Protein AF-A0A932SPW5-F1 (afdb_monomer_lite)

Foldseek 3Di:
DDQVLVQVLVQVLCVVFQVQKDFPDGWDWQDPVDVQFAAPDPTFIWTWMAGNPPRQIETEGGPDDDDPSYHYYHGHHPVLSVCVVVVNCVSSNVVCVVSVSGDPPPPPPPDD

Secondary structure (DSSP, 8-state):
--HHHHHHHHHHHHHHH-TTEEE-S--EEE-TTSTTB--SSSSEEEEEEEETTT--EEEETBS--S-TTEEEEPPEEHHHHHHHHTT--HHHHHHHHHTT-S----------

Sequence (112 aa):
MKQEKAHRLMWLALKEFAPEWTIAGPCVPVSLADPDHWLSGSETFGFVLRHRLTGATRVLGKRRGGDPAASYHRGVSSLVLEAYEGGSTDPMRRYAGEIGVHTVTCALATAV

pLDDT: mean 89.74, std 13.69, range [41.28, 97.62]

Radius of gyration: 14.43 Å; chains: 1; bounding box: 51×31×28 Å

Structure (mmCIF, N/CA/C/O backbone):
data_AF-A0A932SPW5-F1
#
_entry.id   AF-A0A932SPW5-F1
#
loop_
_atom_site.group_PDB
_atom_site.id
_atom_site.type_symbol
_atom_site.label_atom_id
_atom_site.label_alt_id
_atom_site.label_comp_id
_atom_site.label_asym_id
_atom_site.label_entity_id
_atom_site.label_seq_id
_atom_site.pdbx_PDB_ins_code
_atom_site.Cartn_x
_atom_site.Cartn_y
_atom_site.Cartn_z
_atom_site.occupa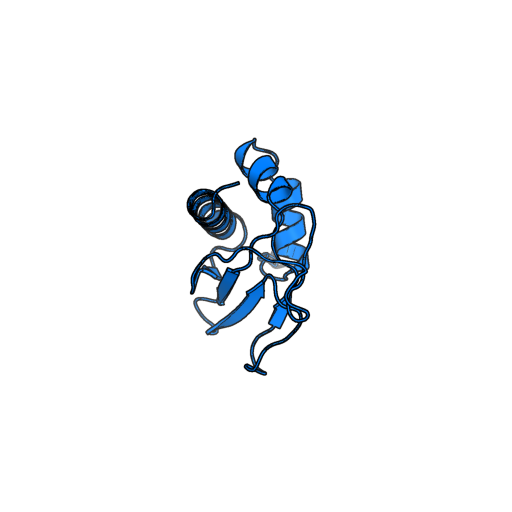ncy
_atom_site.B_iso_or_equiv
_atom_site.auth_seq_id
_atom_site.auth_comp_id
_atom_site.auth_asym_id
_atom_site.auth_atom_id
_atom_site.pdbx_PDB_model_num
ATOM 1 N N . MET A 1 1 ? 12.129 11.483 1.078 1.00 88.81 1 MET A N 1
ATOM 2 C CA . MET A 1 1 ? 11.858 10.794 2.384 1.00 88.81 1 MET A CA 1
ATOM 3 C C . MET A 1 1 ? 12.706 9.515 2.526 1.00 88.81 1 MET A C 1
ATOM 5 O O . MET A 1 1 ? 12.985 8.890 1.516 1.00 88.81 1 MET A O 1
ATOM 9 N N . LYS A 1 2 ? 13.111 9.079 3.739 1.00 93.19 2 LYS A N 1
ATOM 10 C CA . LYS A 1 2 ? 13.814 7.781 3.939 1.00 93.19 2 LYS A CA 1
ATOM 11 C C . LYS A 1 2 ? 12.853 6.579 3.995 1.00 93.19 2 LYS A C 1
ATOM 13 O O . LYS A 1 2 ? 11.750 6.705 4.527 1.00 93.19 2 LYS A O 1
ATOM 18 N N . GLN A 1 3 ? 13.290 5.409 3.519 1.00 94.00 3 GLN A N 1
ATOM 19 C CA . GLN A 1 3 ? 12.473 4.184 3.444 1.00 94.00 3 GLN A CA 1
ATOM 20 C C . GLN A 1 3 ? 11.955 3.715 4.808 1.00 94.00 3 GLN A C 1
ATOM 22 O O . GLN A 1 3 ? 10.807 3.289 4.904 1.00 94.00 3 GLN A O 1
ATOM 27 N N . GLU A 1 4 ? 12.757 3.822 5.869 1.00 95.56 4 GLU A N 1
ATOM 28 C CA . GLU A 1 4 ? 12.371 3.407 7.223 1.00 95.56 4 GLU A CA 1
ATOM 29 C C . GLU A 1 4 ? 11.222 4.266 7.753 1.00 95.56 4 GLU A C 1
ATOM 31 O O . GLU A 1 4 ? 10.280 3.761 8.369 1.00 95.56 4 GLU A O 1
ATOM 36 N N . LYS A 1 5 ? 11.268 5.572 7.460 1.00 96.31 5 LYS A N 1
ATOM 37 C CA . LYS A 1 5 ? 10.196 6.508 7.800 1.00 96.31 5 LYS A CA 1
ATOM 38 C C . LYS A 1 5 ? 8.930 6.187 7.008 1.00 96.31 5 LYS A C 1
ATOM 40 O O . LYS A 1 5 ? 7.868 6.060 7.612 1.00 96.31 5 LYS A O 1
ATOM 45 N N . ALA A 1 6 ? 9.049 5.979 5.695 1.00 96.38 6 ALA A N 1
ATOM 46 C CA . ALA A 1 6 ? 7.923 5.583 4.851 1.00 96.38 6 ALA A CA 1
ATOM 47 C C . ALA A 1 6 ? 7.278 4.274 5.338 1.00 96.38 6 ALA A C 1
ATOM 49 O O . ALA A 1 6 ? 6.057 4.180 5.442 1.00 96.38 6 ALA A O 1
ATOM 50 N N . HIS A 1 7 ? 8.097 3.288 5.713 1.00 97.12 7 HIS A N 1
ATOM 51 C CA . HIS A 1 7 ? 7.635 2.012 6.249 1.00 97.12 7 HIS A CA 1
ATOM 52 C C . HIS A 1 7 ? 6.884 2.177 7.572 1.00 97.12 7 HIS A C 1
ATOM 54 O O . HIS A 1 7 ? 5.794 1.628 7.736 1.00 97.12 7 HIS A O 1
ATOM 60 N N . ARG A 1 8 ? 7.428 2.965 8.508 1.00 97.19 8 ARG A N 1
ATOM 61 C CA . ARG A 1 8 ? 6.763 3.269 9.781 1.00 97.19 8 ARG A CA 1
ATOM 62 C C . ARG A 1 8 ? 5.414 3.958 9.564 1.00 97.19 8 ARG A C 1
ATOM 64 O O . ARG A 1 8 ? 4.436 3.560 10.190 1.00 97.19 8 ARG A O 1
ATOM 71 N N . LEU A 1 9 ? 5.359 4.969 8.698 1.00 97.25 9 LEU A N 1
ATOM 72 C CA . LEU A 1 9 ? 4.134 5.724 8.423 1.00 97.25 9 LEU A CA 1
ATOM 73 C C . LEU A 1 9 ? 3.073 4.857 7.739 1.00 97.25 9 LEU A C 1
ATOM 75 O O . LEU A 1 9 ? 1.921 4.876 8.161 1.00 97.25 9 LEU A O 1
ATOM 79 N N . MET A 1 10 ? 3.462 4.033 6.763 1.00 97.06 10 MET A N 1
ATOM 80 C CA . MET A 1 10 ? 2.556 3.062 6.143 1.00 97.06 10 MET A CA 1
ATOM 81 C C . MET A 1 10 ? 2.013 2.067 7.176 1.00 97.06 10 MET A C 1
ATOM 83 O O . MET A 1 10 ? 0.819 1.797 7.211 1.00 97.06 10 MET A O 1
ATOM 87 N N . TRP A 1 11 ? 2.864 1.546 8.062 1.00 96.88 11 TRP A N 1
ATOM 88 C CA . TRP A 1 11 ? 2.424 0.629 9.113 1.00 96.88 11 TRP A CA 1
ATOM 89 C C . TRP A 1 11 ? 1.418 1.270 10.081 1.00 96.88 11 TRP A C 1
ATOM 91 O O . TRP A 1 11 ? 0.435 0.625 10.446 1.00 96.88 11 TRP A O 1
ATOM 101 N N . LEU A 1 12 ? 1.637 2.530 10.476 1.00 96.94 12 LEU A N 1
ATOM 102 C CA . LEU A 1 12 ? 0.692 3.290 11.303 1.00 96.94 12 LEU A CA 1
ATOM 103 C C . LEU A 1 12 ? -0.639 3.505 10.571 1.00 96.94 12 LEU A C 1
ATOM 105 O O . LEU A 1 12 ? -1.691 3.197 11.125 1.00 96.94 12 LEU A O 1
ATOM 109 N N . ALA A 1 13 ? -0.588 3.927 9.307 1.00 95.75 13 ALA A N 1
ATOM 110 C CA . ALA A 1 13 ? -1.777 4.141 8.491 1.00 95.75 13 ALA A CA 1
ATOM 111 C C . ALA A 1 13 ? -2.597 2.857 8.289 1.00 95.75 13 ALA A C 1
ATOM 113 O O . ALA A 1 13 ? -3.821 2.895 8.383 1.00 95.75 13 ALA A O 1
ATOM 114 N N . LEU A 1 14 ? -1.950 1.706 8.065 1.00 95.94 14 LEU A N 1
ATOM 115 C CA . LEU A 1 14 ? -2.655 0.422 7.973 1.00 95.94 14 LEU A CA 1
ATOM 116 C C . LEU A 1 14 ? -3.347 0.074 9.288 1.00 95.94 14 LEU A C 1
ATOM 118 O O . LEU A 1 14 ? -4.500 -0.334 9.277 1.00 95.94 14 LEU A O 1
ATOM 122 N N . LYS A 1 15 ? -2.688 0.281 10.433 1.00 95.00 15 LYS A N 1
ATOM 123 C CA . LYS A 1 15 ? -3.330 0.061 11.736 1.00 95.00 15 LYS A CA 1
ATOM 124 C C . LYS A 1 15 ? -4.572 0.923 11.941 1.00 95.00 15 LYS A C 1
ATOM 126 O O . LYS A 1 15 ? -5.497 0.474 12.608 1.00 95.00 15 LYS A O 1
ATOM 131 N N . GLU A 1 16 ? -4.572 2.137 11.403 1.00 94.50 16 GLU A N 1
ATOM 132 C CA . GLU A 1 16 ? -5.670 3.086 11.568 1.00 94.50 16 GLU A CA 1
ATOM 133 C C . GLU A 1 16 ? -6.818 2.857 10.573 1.00 94.50 16 GLU A C 1
ATOM 135 O O . GLU A 1 16 ? -7.982 2.923 10.959 1.00 94.50 16 GLU A O 1
ATOM 140 N N . PHE A 1 17 ? -6.514 2.585 9.299 1.00 92.75 17 PHE A N 1
ATOM 141 C CA . PHE A 1 17 ? -7.508 2.604 8.212 1.00 92.75 17 PHE A CA 1
ATOM 142 C C . PHE A 1 17 ? -7.796 1.248 7.562 1.00 92.75 17 PHE A C 1
ATOM 144 O O . PHE A 1 17 ? -8.717 1.169 6.746 1.00 92.75 17 PHE A O 1
ATOM 151 N N . ALA A 1 18 ? -6.977 0.235 7.848 1.00 94.50 18 ALA A N 1
ATOM 152 C CA . ALA A 1 18 ? -6.995 -1.076 7.198 1.00 94.50 18 ALA A CA 1
ATOM 153 C C . ALA A 1 18 ? -6.361 -2.164 8.104 1.00 94.50 18 ALA A C 1
ATOM 155 O O . ALA A 1 18 ? -5.381 -2.809 7.703 1.00 94.50 18 ALA A O 1
ATOM 156 N N . PRO A 1 19 ? -6.821 -2.333 9.363 1.00 95.62 19 PRO A N 1
ATOM 157 C CA . PRO A 1 19 ? -6.148 -3.164 10.371 1.00 95.62 19 PRO A CA 1
ATOM 158 C C . PRO A 1 19 ? -6.028 -4.651 9.986 1.00 95.62 19 PRO A C 1
ATOM 160 O O . PRO A 1 19 ? -5.138 -5.364 10.463 1.00 95.62 19 PRO A O 1
ATOM 163 N N . GLU A 1 20 ? -6.893 -5.124 9.096 1.00 95.38 20 GLU A N 1
ATOM 164 C CA . GLU A 1 20 ? -6.889 -6.451 8.493 1.00 95.38 20 GLU A CA 1
ATOM 165 C C . GLU A 1 20 ? -5.744 -6.667 7.496 1.00 95.38 20 GLU A C 1
ATOM 167 O O . GLU A 1 20 ? -5.474 -7.808 7.126 1.00 95.38 20 GLU A O 1
ATOM 172 N N . TRP A 1 21 ? -5.019 -5.616 7.112 1.00 97.00 21 TRP A N 1
ATOM 173 C CA . TRP A 1 21 ? -3.834 -5.692 6.265 1.00 97.00 21 TRP A CA 1
ATOM 174 C C . TRP A 1 21 ? -2.542 -5.533 7.076 1.00 97.00 21 TRP A C 1
ATOM 176 O O . TRP A 1 21 ? -2.478 -4.923 8.148 1.00 97.00 21 TRP A O 1
ATOM 186 N N . THR A 1 22 ? -1.464 -6.123 6.566 1.00 97.12 22 THR A N 1
ATOM 187 C CA . THR A 1 22 ? -0.113 -5.982 7.115 1.00 97.12 22 THR A CA 1
ATOM 188 C C . THR A 1 22 ? 0.906 -5.825 6.006 1.00 97.12 22 THR A C 1
ATOM 190 O O . THR A 1 22 ? 0.712 -6.338 4.906 1.00 97.12 22 THR A O 1
ATOM 193 N N . ILE A 1 23 ? 2.025 -5.175 6.312 1.00 97.50 23 ILE A N 1
ATOM 194 C CA . ILE A 1 23 ? 3.191 -5.182 5.431 1.00 97.50 23 ILE A CA 1
ATOM 195 C C . ILE A 1 23 ? 3.835 -6.574 5.514 1.00 97.50 23 ILE A C 1
ATOM 197 O O . ILE A 1 23 ? 4.091 -7.071 6.610 1.00 97.50 23 ILE A O 1
ATOM 201 N N . ALA A 1 24 ? 4.054 -7.206 4.363 1.00 95.50 24 ALA A N 1
ATOM 202 C CA . ALA A 1 24 ? 4.578 -8.566 4.217 1.00 95.50 24 ALA A CA 1
ATOM 203 C C . ALA A 1 24 ? 5.940 -8.616 3.498 1.00 95.50 24 ALA A C 1
ATOM 205 O O . ALA A 1 24 ? 6.388 -9.682 3.086 1.00 95.50 24 ALA A O 1
ATOM 206 N N . GLY A 1 25 ? 6.595 -7.469 3.319 1.00 91.25 25 GLY A N 1
ATOM 207 C CA . GLY A 1 25 ? 7.878 -7.361 2.632 1.00 91.25 25 GLY A CA 1
ATOM 208 C C . GLY A 1 25 ? 8.533 -5.993 2.836 1.00 91.25 25 GLY A C 1
ATOM 209 O O . GLY A 1 25 ? 8.000 -5.161 3.570 1.00 91.25 25 GLY A O 1
ATOM 210 N N . PRO A 1 26 ? 9.688 -5.742 2.202 1.00 91.50 26 PRO A N 1
ATOM 211 C CA . PRO A 1 26 ? 10.404 -4.483 2.358 1.00 91.50 26 PRO A CA 1
ATOM 212 C C . PRO A 1 26 ? 9.660 -3.304 1.711 1.00 91.50 26 PRO A C 1
ATOM 214 O O . PRO A 1 26 ? 8.943 -3.459 0.722 1.00 91.50 26 PRO A O 1
ATOM 217 N N . CYS A 1 27 ? 9.893 -2.107 2.252 1.00 94.88 27 CYS A N 1
ATOM 218 C CA . CYS A 1 27 ? 9.589 -0.841 1.585 1.00 94.88 27 CYS A CA 1
ATOM 219 C C . CYS A 1 27 ? 10.648 -0.587 0.507 1.00 94.88 27 CYS A C 1
ATOM 221 O O . CYS A 1 27 ? 11.836 -0.518 0.827 1.00 94.88 27 CYS A O 1
ATOM 223 N N . VAL A 1 28 ? 10.240 -0.435 -0.751 1.00 93.94 28 VAL A N 1
ATOM 224 C CA . VAL A 1 28 ? 11.163 -0.239 -1.884 1.00 93.94 28 VAL A CA 1
ATOM 225 C C . VAL A 1 28 ? 10.919 1.106 -2.567 1.00 93.94 28 VAL A C 1
ATOM 227 O O . VAL A 1 28 ? 9.764 1.488 -2.736 1.00 93.94 28 VAL A O 1
ATOM 230 N N . PRO A 1 29 ? 11.955 1.857 -2.974 1.00 93.50 29 PRO A N 1
ATOM 231 C CA . PRO A 1 29 ? 11.756 3.040 -3.795 1.00 93.50 29 PRO A CA 1
ATOM 232 C C . PRO A 1 29 ? 11.302 2.616 -5.194 1.00 93.50 29 PRO A C 1
ATOM 234 O O . PRO A 1 29 ? 11.829 1.671 -5.781 1.00 93.50 29 PRO A O 1
ATOM 237 N N . VAL A 1 30 ? 10.323 3.331 -5.735 1.00 92.69 30 VAL A N 1
ATOM 238 C CA . VAL A 1 30 ? 9.785 3.094 -7.074 1.00 92.69 30 VAL A CA 1
ATOM 239 C C . VAL A 1 30 ? 10.448 4.082 -8.027 1.00 92.69 30 VAL A C 1
ATOM 241 O O . VAL A 1 30 ? 10.341 5.295 -7.863 1.00 92.69 30 VAL A O 1
ATOM 244 N N . SER A 1 31 ? 11.153 3.549 -9.019 1.00 87.88 31 SER A N 1
ATOM 245 C CA . SER A 1 31 ? 11.930 4.310 -10.003 1.00 87.88 31 SER A CA 1
ATOM 246 C C . SER A 1 31 ? 11.340 4.182 -11.403 1.00 87.88 31 SER A C 1
ATOM 248 O O . SER A 1 31 ? 10.931 3.092 -11.788 1.00 87.88 31 SER A O 1
ATOM 250 N N . LEU A 1 32 ? 11.380 5.268 -12.180 1.00 85.31 32 LEU A N 1
ATOM 251 C CA . LEU A 1 32 ? 11.012 5.281 -13.603 1.00 85.31 32 LEU A CA 1
ATOM 252 C C . LEU A 1 32 ? 11.991 4.510 -14.500 1.00 85.31 32 LEU A C 1
ATOM 254 O O . LEU A 1 32 ? 11.667 4.244 -15.652 1.00 85.31 32 LEU A O 1
ATOM 258 N N . ALA A 1 33 ? 13.181 4.169 -13.996 1.00 89.38 33 ALA A N 1
ATOM 259 C CA . ALA A 1 33 ? 14.155 3.377 -14.745 1.00 89.38 33 ALA A CA 1
ATOM 260 C C . ALA A 1 33 ? 13.703 1.919 -14.949 1.00 89.38 33 ALA A C 1
ATOM 262 O O . ALA A 1 33 ? 14.194 1.250 -15.854 1.00 89.38 33 ALA A O 1
ATOM 263 N N . ASP A 1 34 ? 12.779 1.433 -14.117 1.00 89.31 34 ASP A N 1
ATOM 264 C CA . ASP A 1 34 ? 12.178 0.108 -14.253 1.00 89.31 34 ASP A CA 1
ATOM 265 C C . ASP A 1 34 ? 10.799 0.244 -14.933 1.00 89.31 34 ASP A C 1
ATOM 267 O O . ASP A 1 34 ? 9.922 0.938 -14.408 1.00 89.31 34 ASP A O 1
ATOM 271 N N . PRO A 1 35 ? 10.568 -0.397 -16.092 1.00 88.94 35 PRO A N 1
ATOM 272 C CA . PRO A 1 35 ? 9.296 -0.305 -16.808 1.00 88.94 35 PRO A CA 1
ATOM 273 C C . PRO A 1 35 ? 8.120 -0.962 -16.069 1.00 88.94 35 PRO A C 1
ATOM 275 O O . PRO A 1 35 ? 6.963 -0.612 -16.322 1.00 88.94 35 PRO A O 1
ATOM 278 N N . ASP A 1 36 ? 8.384 -1.897 -15.154 1.00 91.81 36 ASP A N 1
ATOM 279 C CA . ASP A 1 36 ? 7.347 -2.564 -14.369 1.00 91.81 36 ASP A CA 1
ATOM 280 C C . ASP A 1 36 ? 6.956 -1.758 -13.124 1.00 91.81 36 ASP A C 1
ATOM 282 O O . ASP A 1 36 ? 5.950 -2.068 -12.479 1.00 91.81 36 ASP A O 1
ATOM 286 N N . HIS A 1 37 ? 7.692 -0.695 -12.795 1.00 94.00 37 HIS A N 1
ATOM 287 C CA . HIS A 1 37 ? 7.362 0.198 -11.695 1.00 94.00 37 HIS A CA 1
ATOM 288 C C . HIS A 1 37 ? 6.181 1.127 -12.009 1.00 94.00 37 HIS A C 1
ATOM 290 O O . HIS A 1 37 ? 5.986 1.619 -13.125 1.00 94.00 37 HIS A O 1
ATOM 296 N N . TRP A 1 38 ? 5.366 1.386 -10.982 1.00 93.88 38 TRP A N 1
ATOM 297 C CA . TRP A 1 38 ? 4.170 2.218 -11.092 1.00 93.88 38 TRP A CA 1
ATOM 298 C C . TRP A 1 38 ? 4.135 3.324 -10.038 1.00 93.88 38 TRP A C 1
ATOM 300 O O . TRP A 1 38 ? 3.832 3.088 -8.868 1.00 93.88 38 TRP A O 1
ATOM 310 N N . LEU A 1 39 ? 4.434 4.548 -10.469 1.00 91.25 39 LEU A N 1
ATOM 311 C CA . LEU A 1 39 ? 4.493 5.720 -9.602 1.00 91.25 39 LEU A CA 1
ATOM 312 C C . LEU A 1 39 ? 3.106 6.336 -9.369 1.00 91.25 39 LEU A C 1
ATOM 314 O O . LEU A 1 39 ? 2.224 6.242 -10.227 1.00 91.25 39 LEU A O 1
ATOM 318 N N . SER A 1 40 ? 2.944 7.015 -8.232 1.00 86.56 40 SER A N 1
ATOM 319 C CA . SER A 1 40 ? 1.800 7.898 -7.938 1.00 86.56 40 SER A CA 1
ATOM 320 C C . SER A 1 40 ? 2.185 9.376 -7.814 1.00 86.56 40 SER A C 1
ATOM 322 O O . SER A 1 40 ? 1.303 10.227 -7.747 1.00 86.56 40 SER A O 1
ATOM 324 N N . GLY A 1 41 ? 3.482 9.700 -7.816 1.00 82.44 41 GLY A N 1
ATOM 325 C CA . GLY A 1 41 ? 3.996 11.069 -7.764 1.00 82.44 41 GLY A CA 1
ATOM 326 C C . GLY A 1 41 ? 5.516 11.121 -7.586 1.00 82.44 41 GLY A C 1
ATOM 327 O O . GLY A 1 41 ? 6.204 10.104 -7.719 1.00 82.44 41 GLY A O 1
ATOM 328 N N . SER A 1 42 ? 6.035 12.308 -7.266 1.00 79.56 42 SER A N 1
ATOM 329 C CA . SER A 1 42 ? 7.437 12.522 -6.883 1.00 79.56 42 SER A CA 1
ATOM 330 C C . SER A 1 42 ? 7.783 11.690 -5.643 1.00 79.56 42 SER A C 1
ATOM 332 O O . SER A 1 42 ? 7.009 11.689 -4.692 1.00 79.56 42 SER A O 1
ATOM 334 N N . GLU A 1 43 ? 8.917 10.977 -5.662 1.00 90.94 43 GLU A N 1
ATOM 335 C CA . GLU A 1 43 ? 9.339 10.036 -4.604 1.00 90.94 43 GLU A CA 1
ATOM 336 C C . GLU A 1 43 ? 8.233 9.043 -4.185 1.00 90.94 43 GLU A C 1
ATOM 338 O O . GLU A 1 43 ? 7.535 9.221 -3.187 1.00 90.94 43 GLU A O 1
ATOM 343 N N . THR A 1 44 ? 8.076 7.962 -4.951 1.00 95.19 44 THR A N 1
ATOM 344 C CA . THR A 1 44 ? 7.084 6.915 -4.667 1.00 95.19 44 THR A CA 1
ATOM 345 C C . THR A 1 44 ? 7.723 5.708 -3.963 1.00 95.19 44 THR A C 1
ATOM 347 O O . THR A 1 44 ? 8.823 5.286 -4.318 1.00 95.19 44 THR A O 1
ATOM 350 N N . PHE A 1 45 ? 7.005 5.107 -3.011 1.00 96.50 45 PHE A N 1
ATOM 351 C CA . PHE A 1 45 ? 7.386 3.883 -2.303 1.00 96.50 45 PHE A CA 1
ATOM 352 C C . PHE A 1 45 ? 6.441 2.719 -2.626 1.00 96.50 45 PHE A C 1
ATOM 354 O O . PHE A 1 45 ? 5.221 2.876 -2.703 1.00 96.50 45 PHE A O 1
ATOM 36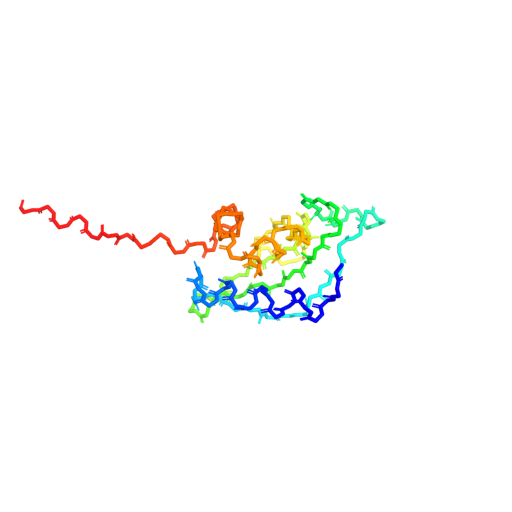1 N N . GLY A 1 46 ? 7.017 1.536 -2.802 1.00 96.88 46 GLY A N 1
ATOM 362 C CA . GLY A 1 46 ? 6.335 0.273 -3.024 1.00 96.88 46 GLY A CA 1
ATOM 363 C C . GLY A 1 46 ? 6.298 -0.572 -1.757 1.00 96.88 46 GLY A C 1
ATOM 364 O O . GLY A 1 46 ? 7.215 -0.533 -0.935 1.00 96.88 46 GLY A O 1
ATOM 365 N N . PHE A 1 47 ? 5.227 -1.346 -1.620 1.00 97.50 47 PHE A N 1
ATOM 366 C CA . PHE A 1 47 ? 4.954 -2.204 -0.472 1.00 97.50 47 PHE A CA 1
ATOM 367 C C . PHE A 1 47 ? 4.284 -3.488 -0.938 1.00 97.50 47 PHE A C 1
ATOM 369 O O . PHE A 1 47 ? 3.498 -3.475 -1.882 1.00 97.50 47 PHE A O 1
ATOM 376 N N . VAL A 1 48 ? 4.529 -4.587 -0.233 1.00 97.06 48 VAL A N 1
ATOM 377 C CA . VAL A 1 48 ? 3.704 -5.791 -0.353 1.00 97.06 48 VAL A CA 1
ATOM 378 C C . VAL A 1 48 ? 2.799 -5.846 0.862 1.00 97.06 48 VAL A C 1
ATOM 380 O O . VAL A 1 48 ? 3.282 -5.920 1.992 1.00 97.06 48 VAL A O 1
ATOM 383 N N . LEU A 1 49 ? 1.494 -5.794 0.631 1.00 97.62 49 LEU A N 1
ATOM 384 C CA . LEU A 1 49 ? 0.473 -5.917 1.656 1.00 97.62 49 LEU A CA 1
ATOM 385 C C . LEU A 1 49 ? -0.140 -7.312 1.609 1.00 97.62 49 LEU A C 1
ATOM 387 O O . LEU A 1 49 ? -0.401 -7.852 0.532 1.00 97.62 49 LEU A O 1
ATOM 391 N N . ARG A 1 50 ? -0.404 -7.877 2.784 1.00 97.50 50 ARG A N 1
ATOM 392 C CA . ARG A 1 50 ? -1.086 -9.159 2.951 1.00 97.50 50 ARG A CA 1
ATOM 393 C C . ARG A 1 50 ? -2.289 -8.975 3.861 1.00 97.50 50 ARG A C 1
ATOM 395 O O . ARG A 1 50 ? -2.150 -8.458 4.970 1.00 97.50 50 ARG A O 1
ATOM 402 N N . HIS A 1 51 ? -3.452 -9.418 3.406 1.00 96.50 51 HIS A N 1
ATOM 403 C CA . HIS A 1 51 ? -4.633 -9.513 4.247 1.00 96.50 51 HIS A CA 1
ATOM 404 C C . HIS A 1 51 ? -4.439 -10.650 5.258 1.00 96.50 51 HIS A C 1
ATOM 406 O O . HIS A 1 51 ? -4.129 -11.780 4.881 1.00 96.50 51 HIS A O 1
ATOM 412 N N . ARG A 1 52 ? -4.635 -10.367 6.546 1.00 94.81 52 ARG A N 1
ATOM 413 C CA . ARG A 1 52 ? -4.332 -11.273 7.665 1.00 94.81 52 ARG A CA 1
ATOM 414 C C . ARG A 1 52 ? -5.172 -12.550 7.656 1.00 94.81 52 ARG A C 1
ATOM 416 O O . ARG A 1 52 ? -4.648 -13.601 7.989 1.00 94.81 52 ARG A O 1
ATOM 423 N N . LEU A 1 53 ? -6.453 -12.457 7.280 1.00 93.25 53 LEU A N 1
ATOM 424 C CA . LEU A 1 53 ? -7.372 -13.609 7.264 1.00 93.25 53 LEU A CA 1
ATOM 425 C C . LEU A 1 53 ? -7.368 -14.378 5.937 1.00 93.25 53 LEU A C 1
ATOM 427 O O . LEU A 1 53 ? -7.160 -15.582 5.922 1.00 93.25 53 LEU A O 1
ATOM 431 N N . THR A 1 54 ? -7.603 -13.690 4.818 1.00 94.25 54 THR A N 1
ATOM 432 C CA . THR A 1 54 ? -7.752 -14.331 3.501 1.00 94.25 54 THR A CA 1
ATOM 433 C C . THR A 1 54 ? -6.425 -14.651 2.824 1.00 94.25 54 THR A C 1
ATOM 435 O O . THR A 1 54 ? -6.399 -15.382 1.840 1.00 94.25 54 THR A O 1
ATOM 438 N N . GLY A 1 55 ? -5.323 -14.059 3.289 1.00 94.31 55 GLY A N 1
ATOM 439 C CA . GLY A 1 55 ? -4.046 -14.145 2.601 1.00 94.31 55 GLY A CA 1
ATOM 440 C C . GLY A 1 55 ? -4.012 -13.390 1.268 1.00 94.31 55 GLY A C 1
ATOM 441 O O . GLY A 1 55 ? -3.049 -13.560 0.529 1.00 94.31 55 GLY A O 1
ATOM 442 N N . ALA A 1 56 ? -5.000 -12.549 0.943 1.00 95.75 56 ALA A N 1
ATOM 443 C CA . ALA A 1 56 ? -4.978 -11.749 -0.282 1.00 95.75 56 ALA A CA 1
ATOM 444 C C . ALA A 1 56 ? -3.746 -10.828 -0.332 1.00 95.75 56 ALA A C 1
ATOM 446 O O . ALA A 1 56 ? -3.376 -10.223 0.679 1.00 95.75 56 ALA A O 1
ATOM 447 N N . THR A 1 57 ? -3.120 -10.708 -1.505 1.00 96.81 57 THR A N 1
ATOM 448 C CA . THR A 1 57 ? -1.894 -9.917 -1.694 1.00 96.81 57 THR A CA 1
ATOM 449 C C . THR A 1 57 ? -2.171 -8.669 -2.511 1.00 96.81 57 THR A C 1
ATOM 451 O O . THR A 1 57 ? -2.766 -8.748 -3.586 1.00 96.81 57 THR A O 1
ATOM 454 N N . ARG A 1 58 ? -1.652 -7.527 -2.057 1.00 96.56 58 ARG A N 1
ATOM 455 C CA . ARG A 1 58 ? -1.572 -6.309 -2.868 1.00 96.56 58 ARG A CA 1
ATOM 456 C C . ARG A 1 58 ? -0.130 -5.853 -2.980 1.00 96.56 58 ARG A C 1
ATOM 458 O O . ARG A 1 58 ? 0.560 -5.717 -1.975 1.00 96.56 58 ARG A O 1
ATOM 465 N N . VAL A 1 59 ? 0.323 -5.609 -4.199 1.00 96.94 59 VAL A N 1
ATOM 466 C CA . VAL A 1 59 ? 1.675 -5.140 -4.492 1.00 96.94 59 VAL A CA 1
ATOM 467 C C . VAL A 1 59 ? 1.584 -3.702 -4.976 1.00 96.94 59 VAL A C 1
ATOM 469 O O . VAL A 1 59 ? 1.062 -3.428 -6.054 1.00 96.94 59 VAL A O 1
ATOM 472 N N . LEU A 1 60 ? 2.085 -2.780 -4.163 1.00 97.00 60 LEU A N 1
ATOM 473 C CA . LEU A 1 60 ? 2.144 -1.355 -4.462 1.00 97.00 60 LEU A CA 1
ATOM 474 C C . LEU A 1 60 ? 3.478 -1.032 -5.133 1.00 97.00 60 LEU A C 1
ATOM 476 O O . LEU A 1 60 ? 4.523 -1.548 -4.733 1.00 97.00 60 LEU A O 1
ATOM 480 N N . GLY A 1 61 ? 3.451 -0.137 -6.113 1.00 96.06 61 GLY A N 1
ATOM 481 C CA . GLY A 1 61 ? 4.642 0.318 -6.828 1.00 96.06 61 GLY A CA 1
ATOM 482 C C . GLY A 1 61 ? 4.982 -0.512 -8.060 1.00 96.06 61 GLY A C 1
ATOM 483 O O . GLY A 1 61 ? 6.016 -0.266 -8.674 1.00 96.06 61 GLY A O 1
ATOM 484 N N . LYS A 1 62 ? 4.123 -1.460 -8.450 1.00 95.69 62 LYS A N 1
ATOM 485 C CA . LYS A 1 62 ? 4.311 -2.304 -9.636 1.00 95.69 62 LYS A CA 1
ATOM 486 C C . LYS A 1 62 ? 3.063 -2.322 -10.505 1.00 95.69 62 LYS A C 1
ATOM 488 O O . LYS A 1 62 ? 1.951 -2.326 -9.994 1.00 95.69 62 LYS A O 1
ATOM 493 N N . ARG A 1 63 ? 3.256 -2.371 -11.823 1.00 93.50 63 ARG A N 1
ATOM 494 C CA . ARG A 1 63 ? 2.186 -2.522 -12.825 1.00 93.50 63 ARG A CA 1
ATOM 495 C C . ARG A 1 63 ? 1.727 -3.966 -12.969 1.00 93.50 63 ARG A C 1
ATOM 497 O O . ARG A 1 63 ? 0.571 -4.213 -13.288 1.00 93.50 63 ARG A O 1
ATOM 504 N N . ARG A 1 64 ? 2.654 -4.901 -12.775 1.00 92.50 64 ARG A N 1
ATOM 505 C CA . ARG A 1 64 ? 2.463 -6.342 -12.942 1.00 92.50 64 ARG A CA 1
ATOM 506 C C . ARG A 1 64 ? 3.519 -7.109 -12.152 1.00 92.50 64 ARG A C 1
ATOM 508 O O . ARG A 1 64 ? 4.487 -6.530 -11.656 1.00 92.50 64 ARG A O 1
ATOM 515 N N . GLY A 1 65 ? 3.348 -8.419 -12.074 1.00 90.06 65 GLY A N 1
ATOM 516 C CA . GLY A 1 65 ? 4.320 -9.345 -11.514 1.00 90.06 65 GLY A CA 1
ATOM 517 C C . GLY A 1 65 ? 3.918 -10.789 -11.796 1.00 90.06 65 GLY A C 1
ATOM 518 O O . GLY A 1 65 ? 2.958 -11.039 -12.520 1.00 90.06 65 GLY A O 1
ATOM 519 N N . GLY A 1 66 ? 4.690 -11.731 -11.257 1.00 87.69 66 GLY A N 1
ATOM 520 C CA . GLY A 1 66 ? 4.523 -13.157 -11.548 1.00 87.69 66 GLY A CA 1
ATOM 521 C C . GLY A 1 66 ? 3.454 -13.879 -10.726 1.00 87.69 66 GLY A C 1
ATOM 522 O O . GLY A 1 66 ? 3.213 -15.050 -10.988 1.00 87.69 66 GLY A O 1
ATOM 523 N N . ASP A 1 67 ? 2.839 -13.225 -9.736 1.00 90.00 67 ASP A N 1
ATOM 524 C CA . ASP A 1 67 ? 1.796 -13.836 -8.908 1.00 90.00 67 ASP A CA 1
ATOM 525 C C . ASP A 1 67 ? 0.412 -13.458 -9.466 1.00 90.00 67 ASP A C 1
ATOM 527 O O . ASP A 1 67 ? -0.012 -12.311 -9.301 1.00 90.00 67 ASP A O 1
ATOM 531 N N . PRO A 1 68 ? -0.312 -14.388 -10.117 1.00 87.75 68 PRO A N 1
ATOM 532 C CA . PRO A 1 68 ? -1.625 -14.100 -10.689 1.00 87.75 68 PRO A CA 1
ATOM 533 C C . PRO A 1 68 ? -2.707 -13.871 -9.624 1.00 87.75 68 PRO A C 1
ATOM 535 O O . PRO A 1 68 ? -3.760 -13.325 -9.944 1.00 87.75 68 PRO A O 1
ATOM 538 N N . ALA A 1 69 ? -2.473 -14.276 -8.371 1.00 90.19 69 ALA A N 1
ATOM 539 C CA . ALA A 1 69 ? -3.398 -14.053 -7.264 1.00 90.19 69 ALA A CA 1
ATOM 540 C C . ALA A 1 69 ? -3.173 -12.698 -6.565 1.00 90.19 69 ALA A C 1
ATOM 542 O O . ALA A 1 69 ? -3.966 -12.309 -5.703 1.00 90.19 69 ALA A O 1
ATOM 543 N N . ALA A 1 70 ? -2.106 -11.971 -6.913 1.00 94.38 70 ALA A N 1
ATOM 544 C CA . ALA A 1 70 ? -1.825 -10.649 -6.373 1.00 94.38 70 ALA A CA 1
ATOM 545 C C . ALA A 1 70 ? -2.480 -9.542 -7.208 1.00 94.38 70 ALA A C 1
ATOM 547 O O . ALA A 1 70 ? -2.484 -9.571 -8.437 1.00 94.38 70 AL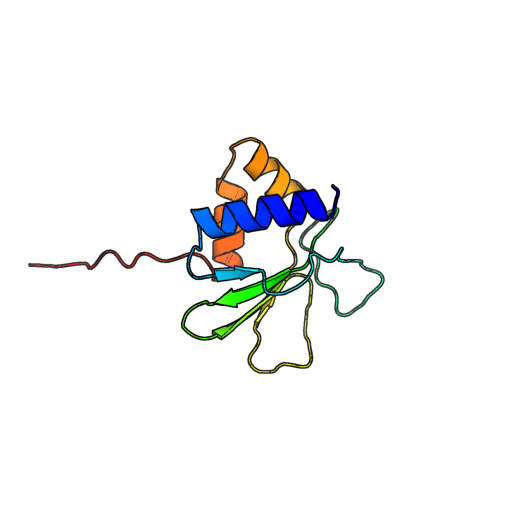A A O 1
ATOM 548 N N . SER A 1 71 ? -2.986 -8.508 -6.536 1.00 95.88 71 SER A N 1
ATOM 549 C CA . SER A 1 71 ? -3.410 -7.271 -7.198 1.00 95.88 71 SER A CA 1
ATOM 550 C C . SER A 1 71 ? -2.276 -6.248 -7.208 1.00 95.88 71 SER A C 1
ATOM 552 O O . SER A 1 71 ? -1.601 -6.043 -6.198 1.00 95.88 71 SER A O 1
ATOM 554 N N . TYR A 1 72 ? -2.072 -5.595 -8.349 1.00 95.69 72 TYR A N 1
ATOM 555 C CA . TYR A 1 72 ? -0.978 -4.654 -8.582 1.00 95.69 72 TYR A CA 1
ATOM 556 C C . TYR A 1 72 ? -1.502 -3.219 -8.623 1.00 95.69 72 TYR A C 1
ATOM 558 O O . TYR A 1 72 ? -2.488 -2.928 -9.300 1.00 95.69 72 TYR A O 1
ATOM 566 N N . HIS A 1 73 ? -0.847 -2.326 -7.889 1.00 96.38 73 HIS A N 1
ATOM 567 C CA . HIS A 1 73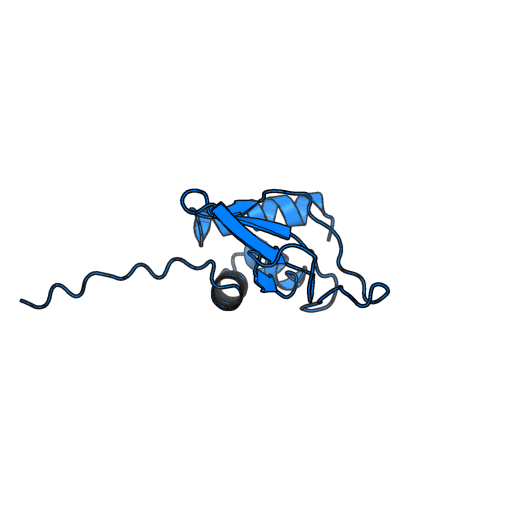 ? -1.280 -0.947 -7.700 1.00 96.38 73 HIS A CA 1
ATOM 568 C C . HIS A 1 73 ? -0.098 0.020 -7.807 1.00 96.38 73 HIS A C 1
ATOM 570 O O . HIS A 1 73 ? 1.073 -0.356 -7.676 1.00 96.38 73 HIS A O 1
ATOM 576 N N . ARG A 1 74 ? -0.413 1.306 -7.987 1.00 95.56 74 ARG A N 1
ATOM 577 C CA . ARG A 1 74 ? 0.564 2.390 -7.834 1.00 95.56 74 ARG A CA 1
ATOM 578 C C . ARG A 1 74 ? 1.186 2.352 -6.444 1.00 95.56 74 ARG A C 1
ATOM 580 O O . ARG A 1 74 ? 0.581 1.855 -5.500 1.00 95.56 74 ARG A O 1
ATOM 587 N N . GLY A 1 75 ? 2.418 2.832 -6.334 1.00 96.00 75 GLY A N 1
ATOM 588 C CA . GLY A 1 75 ? 3.043 3.031 -5.031 1.00 96.00 75 GLY A CA 1
ATOM 589 C C . GLY A 1 75 ? 2.435 4.226 -4.302 1.00 96.00 75 GLY A C 1
ATOM 590 O O . GLY A 1 75 ? 1.655 4.984 -4.876 1.00 96.00 75 GLY A O 1
ATOM 591 N N . VAL A 1 76 ? 2.822 4.432 -3.050 1.00 96.12 76 VAL A N 1
ATOM 592 C CA . VAL A 1 76 ? 2.398 5.594 -2.258 1.00 96.12 76 VAL A CA 1
ATOM 593 C C . VAL A 1 76 ? 3.429 6.712 -2.404 1.00 96.12 76 VAL A C 1
ATOM 595 O O . VAL A 1 76 ? 4.630 6.451 -2.329 1.00 96.12 76 VAL A O 1
ATOM 598 N N . SER A 1 77 ? 2.995 7.951 -2.630 1.00 95.62 77 SER A N 1
ATOM 599 C CA . SER A 1 77 ? 3.923 9.083 -2.712 1.00 95.62 77 SER A CA 1
ATOM 600 C C . SER A 1 77 ? 4.388 9.521 -1.322 1.00 95.62 77 SER A C 1
ATOM 602 O O . SER A 1 77 ? 3.664 9.367 -0.331 1.00 95.62 77 SER A O 1
ATOM 604 N N . SER A 1 78 ? 5.584 10.105 -1.244 1.00 94.94 78 SER A N 1
ATOM 605 C CA . SER A 1 78 ? 6.078 10.740 -0.018 1.00 94.94 78 SER A CA 1
ATOM 606 C C . SER A 1 78 ? 5.097 11.789 0.507 1.00 94.94 78 SER A C 1
ATOM 608 O O . SER A 1 78 ? 4.831 11.809 1.702 1.00 94.94 78 SER A O 1
ATOM 610 N N . LEU A 1 79 ? 4.472 12.572 -0.378 1.00 94.88 79 LEU A N 1
ATOM 611 C CA . LEU A 1 79 ? 3.511 13.619 -0.017 1.00 94.88 79 LEU A CA 1
ATOM 612 C C . LEU A 1 79 ? 2.283 13.079 0.729 1.00 94.88 79 LEU A C 1
ATOM 614 O O . LEU A 1 79 ? 1.816 13.709 1.673 1.00 94.88 79 LEU A O 1
ATOM 618 N N . VAL A 1 80 ? 1.765 11.906 0.344 1.00 95.56 80 VAL A N 1
ATOM 619 C CA . VAL A 1 80 ? 0.638 11.268 1.054 1.00 95.56 80 VAL A CA 1
ATOM 620 C C . VAL A 1 80 ? 1.058 10.841 2.464 1.00 95.56 80 VAL A C 1
ATOM 622 O O . VAL A 1 80 ? 0.300 11.011 3.418 1.00 95.56 80 VAL A O 1
ATOM 625 N N . LEU A 1 81 ? 2.277 10.316 2.608 1.00 95.75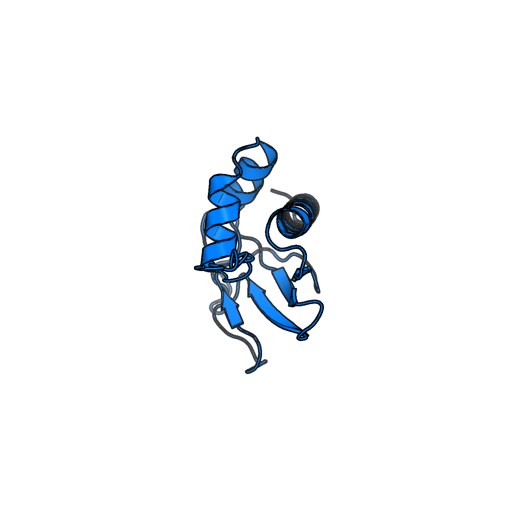 81 LEU A N 1
ATOM 626 C CA . LEU A 1 81 ? 2.831 9.910 3.902 1.00 95.75 81 LEU A CA 1
ATOM 627 C C . LEU A 1 81 ? 3.146 11.120 4.799 1.00 95.75 81 LEU A C 1
ATOM 629 O O . LEU A 1 81 ? 2.888 11.071 5.998 1.00 95.75 81 LEU A O 1
ATOM 633 N N . GLU A 1 82 ? 3.670 12.206 4.232 1.00 95.94 82 GLU A N 1
ATOM 634 C CA . GLU A 1 82 ? 3.966 13.457 4.948 1.00 95.94 82 GLU A CA 1
ATOM 635 C C . GLU A 1 82 ? 2.690 14.164 5.394 1.00 95.94 82 GLU A C 1
ATOM 637 O O . GLU A 1 82 ? 2.616 14.628 6.529 1.00 95.94 82 GLU A O 1
ATOM 642 N N . ALA A 1 83 ? 1.657 14.189 4.548 1.00 95.69 83 ALA A N 1
ATOM 643 C CA . ALA A 1 83 ? 0.351 14.713 4.927 1.00 95.69 83 ALA A CA 1
ATOM 644 C C . ALA A 1 83 ? -0.231 13.947 6.123 1.00 95.69 83 ALA A C 1
ATOM 646 O O . ALA A 1 83 ? -0.715 14.572 7.068 1.00 95.69 83 ALA A O 1
ATOM 647 N N . TYR A 1 84 ? -0.119 12.613 6.114 1.00 96.50 84 TYR A N 1
ATOM 648 C CA . TYR A 1 84 ? -0.555 11.772 7.227 1.00 96.50 84 TYR A CA 1
ATOM 649 C C . TYR A 1 84 ? 0.221 12.070 8.517 1.00 96.50 84 TYR A C 1
ATOM 651 O O . TYR A 1 84 ? -0.387 12.250 9.569 1.00 96.50 84 TYR A O 1
ATOM 659 N N . GLU A 1 85 ? 1.549 12.188 8.441 1.00 96.44 85 GLU A N 1
ATOM 660 C CA . GLU A 1 85 ? 2.377 12.587 9.587 1.00 96.44 85 GLU A CA 1
ATOM 661 C C . GLU A 1 85 ? 2.002 13.981 10.117 1.00 96.44 85 GLU A C 1
ATOM 663 O O . GLU A 1 85 ? 1.980 14.197 11.326 1.00 96.44 85 GLU A O 1
ATOM 668 N N . GLY A 1 86 ? 1.658 14.908 9.219 1.00 95.44 86 GLY A N 1
ATOM 669 C CA . GLY A 1 86 ? 1.177 16.250 9.545 1.00 95.44 86 GLY A CA 1
ATOM 670 C C . GLY A 1 86 ? -0.264 16.310 10.068 1.00 95.44 86 GLY A C 1
ATOM 671 O O . GLY A 1 86 ? -0.776 17.405 10.289 1.00 95.44 86 GLY A O 1
ATOM 672 N N . GLY A 1 87 ? -0.937 15.168 10.250 1.00 94.44 87 GLY A N 1
ATOM 673 C CA . GLY A 1 87 ? -2.305 15.072 10.774 1.00 94.44 87 GLY A CA 1
ATOM 674 C C . GLY A 1 87 ? -3.414 15.179 9.722 1.00 94.44 87 GLY A C 1
ATOM 675 O O . GLY A 1 87 ? -4.591 15.009 10.046 1.00 94.44 87 GLY A O 1
ATOM 676 N N . SER A 1 88 ? -3.074 15.403 8.451 1.00 94.88 88 SER A N 1
ATOM 677 C CA . SER A 1 88 ? -4.038 15.373 7.351 1.00 94.88 88 SER A CA 1
ATOM 678 C C . SER A 1 88 ? -4.243 13.934 6.874 1.00 94.88 88 SER A C 1
ATOM 680 O O . SER A 1 88 ? -3.462 13.389 6.095 1.00 94.88 88 SER A O 1
ATOM 682 N N . THR A 1 89 ? -5.306 13.292 7.369 1.00 94.75 89 THR A N 1
ATOM 683 C CA . THR A 1 89 ? -5.578 11.868 7.090 1.00 94.75 89 THR A CA 1
ATOM 684 C C . THR A 1 89 ? -6.304 11.609 5.768 1.00 94.75 89 THR A C 1
ATOM 686 O O . THR A 1 89 ? -6.275 10.480 5.277 1.00 94.75 89 THR A O 1
ATOM 689 N N . ASP A 1 90 ? -6.935 12.624 5.167 1.00 94.62 90 ASP A N 1
ATOM 690 C CA . ASP A 1 90 ? -7.743 12.469 3.946 1.00 94.62 90 ASP A CA 1
ATOM 691 C C . ASP A 1 90 ? -6.958 11.871 2.759 1.00 94.62 90 ASP A C 1
ATOM 693 O O . ASP A 1 90 ? -7.421 10.873 2.196 1.00 94.62 90 ASP A O 1
ATOM 697 N N . PRO A 1 91 ? -5.733 12.339 2.428 1.00 94.81 91 PRO A N 1
ATOM 698 C CA . PRO A 1 91 ? -4.956 11.758 1.331 1.00 94.81 91 PRO A CA 1
ATOM 699 C C . PRO A 1 91 ? -4.659 10.270 1.537 1.00 94.81 91 PRO A C 1
ATOM 701 O O . PRO A 1 91 ? -4.731 9.482 0.593 1.00 94.81 91 PRO A O 1
ATOM 704 N N . MET A 1 92 ? -4.368 9.871 2.779 1.00 95.12 92 MET A N 1
ATOM 705 C CA . MET A 1 92 ? -4.083 8.479 3.118 1.00 95.12 92 MET A CA 1
ATOM 706 C C . MET A 1 92 ? -5.342 7.607 3.048 1.00 95.12 92 MET A C 1
ATOM 708 O O . MET A 1 92 ? -5.287 6.514 2.487 1.00 95.12 92 MET A O 1
ATOM 712 N N . ARG A 1 93 ? -6.494 8.086 3.542 1.00 94.38 93 ARG A N 1
ATOM 713 C CA . ARG A 1 93 ? -7.776 7.363 3.413 1.00 94.38 93 ARG A CA 1
ATOM 714 C C . ARG A 1 93 ? -8.165 7.172 1.954 1.00 94.38 93 ARG A C 1
ATOM 716 O O . ARG A 1 93 ? -8.554 6.075 1.561 1.00 94.38 93 ARG A O 1
ATOM 723 N N . ARG A 1 94 ? -8.025 8.219 1.139 1.00 93.88 94 ARG A N 1
ATOM 724 C CA . ARG A 1 94 ? -8.331 8.159 -0.293 1.00 93.88 94 ARG A CA 1
ATOM 725 C C . ARG A 1 94 ? -7.433 7.158 -1.011 1.00 93.88 94 ARG A C 1
ATOM 727 O O . ARG A 1 94 ? -7.935 6.347 -1.784 1.00 93.88 94 ARG A O 1
ATOM 734 N N . TYR A 1 95 ? -6.136 7.168 -0.703 1.00 94.75 95 TYR A N 1
ATOM 735 C CA . TYR A 1 95 ? -5.189 6.194 -1.236 1.00 94.75 95 TYR A CA 1
ATOM 736 C C . TYR A 1 95 ? -5.539 4.761 -0.805 1.00 94.75 95 TYR A C 1
ATOM 738 O O . TYR A 1 95 ? -5.587 3.868 -1.646 1.00 94.75 95 TYR A O 1
ATOM 746 N N . ALA A 1 96 ? -5.865 4.537 0.473 1.00 93.81 96 ALA A N 1
ATOM 747 C CA . ALA A 1 96 ? -6.321 3.237 0.974 1.00 93.81 96 ALA A CA 1
ATOM 748 C C . ALA A 1 96 ? -7.596 2.741 0.259 1.00 93.81 96 ALA A C 1
ATOM 750 O O . ALA A 1 96 ? -7.724 1.548 -0.033 1.00 93.81 96 ALA A O 1
ATOM 751 N N . GLY A 1 97 ? -8.518 3.654 -0.062 1.00 93.19 97 GLY A N 1
ATOM 752 C CA . GLY A 1 97 ? -9.697 3.377 -0.882 1.00 93.19 97 GLY A CA 1
ATOM 753 C C . GLY A 1 97 ? -9.348 3.008 -2.327 1.00 93.19 97 GLY A C 1
ATOM 754 O O . GLY A 1 97 ? -9.853 2.010 -2.832 1.00 93.19 97 GLY A O 1
ATOM 755 N N . GLU A 1 98 ? -8.438 3.749 -2.970 1.00 92.88 98 GLU A N 1
ATOM 756 C CA . GLU A 1 98 ? -7.963 3.477 -4.340 1.00 92.88 98 GLU A CA 1
ATOM 757 C C . GLU A 1 98 ? -7.359 2.074 -4.466 1.00 92.88 98 GLU A C 1
ATOM 759 O O . GLU A 1 98 ? -7.635 1.349 -5.423 1.00 92.88 98 GLU A O 1
ATOM 764 N N . ILE A 1 99 ? -6.564 1.659 -3.478 1.00 93.50 99 ILE A N 1
ATOM 765 C CA . ILE A 1 99 ? -5.962 0.324 -3.467 1.00 93.50 99 ILE A CA 1
ATOM 766 C C . ILE A 1 99 ? -6.887 -0.740 -2.867 1.00 93.50 99 ILE A C 1
ATOM 768 O O . ILE A 1 99 ? -6.458 -1.876 -2.714 1.00 93.50 99 ILE A O 1
ATOM 772 N N . GLY A 1 100 ? -8.133 -0.408 -2.515 1.00 91.06 100 GLY A N 1
ATOM 773 C CA . GLY A 1 100 ? -9.133 -1.352 -2.008 1.00 91.06 100 GLY A CA 1
ATOM 774 C C . GLY A 1 100 ? -8.760 -2.039 -0.689 1.00 91.06 100 GLY A C 1
ATOM 775 O O . GLY A 1 100 ? -9.166 -3.181 -0.468 1.00 91.06 100 GLY A O 1
ATOM 776 N N . VAL A 1 101 ? -7.947 -1.398 0.154 1.00 89.25 101 VAL A N 1
ATOM 777 C CA . VAL A 1 101 ? -7.637 -1.895 1.512 1.00 89.25 101 VAL A CA 1
ATOM 778 C C . VAL A 1 101 ? -8.480 -1.225 2.581 1.00 89.25 101 VAL A C 1
ATOM 780 O O . VAL A 1 101 ? -8.399 -1.611 3.736 1.00 89.25 101 VAL A O 1
ATOM 783 N N . HIS A 1 102 ? -9.255 -0.201 2.230 1.00 79.62 102 HIS A N 1
ATOM 784 C CA . HIS A 1 102 ? -10.115 0.441 3.205 1.00 79.62 102 HIS A CA 1
ATOM 785 C C . HIS A 1 102 ? -11.223 -0.520 3.634 1.00 79.62 102 HIS A C 1
ATOM 787 O O . HIS A 1 102 ? -11.976 -1.019 2.791 1.00 79.62 102 HIS A O 1
ATOM 793 N N . THR A 1 103 ? -11.358 -0.739 4.941 1.00 65.12 103 THR A N 1
ATOM 794 C CA . THR A 1 103 ? -12.552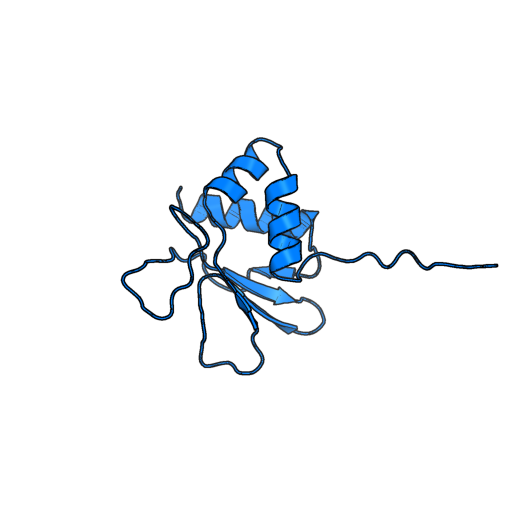 -1.364 5.502 1.00 65.12 103 THR A CA 1
ATOM 795 C C . THR A 1 103 ? -13.749 -0.499 5.166 1.00 65.12 103 THR A C 1
ATOM 797 O O . THR A 1 103 ? -13.973 0.544 5.780 1.00 65.12 103 THR A O 1
ATOM 800 N N . VAL A 1 104 ? -14.566 -0.955 4.221 1.00 56.22 104 VAL A N 1
ATOM 801 C CA . VAL A 1 104 ? -15.970 -0.570 4.229 1.00 56.22 104 VAL A CA 1
ATOM 802 C C . VAL A 1 104 ? -16.553 -1.300 5.424 1.00 56.22 104 VAL A C 1
ATOM 804 O O . VAL A 1 104 ? -16.897 -2.478 5.336 1.00 56.22 104 VAL A O 1
ATOM 807 N N . THR A 1 105 ? -16.617 -0.627 6.571 1.00 47.31 105 THR A N 1
ATOM 808 C CA . THR A 1 105 ? -17.513 -1.067 7.631 1.00 47.31 105 THR A CA 1
ATOM 809 C C . THR A 1 105 ? -18.900 -0.982 7.018 1.00 47.31 105 THR A C 1
ATOM 811 O O . THR A 1 105 ? -19.484 0.095 6.917 1.00 47.31 105 THR A O 1
ATOM 814 N N . CYS A 1 106 ? -19.391 -2.107 6.504 1.00 41.28 106 CYS A N 1
ATOM 815 C CA . CYS A 1 106 ? -20.780 -2.254 6.135 1.00 41.28 106 CYS A CA 1
ATOM 816 C C . CYS A 1 106 ? -21.534 -2.132 7.458 1.00 41.28 106 CYS A C 1
ATOM 818 O O . CYS A 1 106 ? -21.660 -3.099 8.207 1.00 41.28 106 CYS A O 1
ATOM 820 N N . ALA A 1 107 ? -21.906 -0.902 7.819 1.00 44.75 107 ALA A N 1
ATOM 821 C CA . ALA A 1 107 ? -22.875 -0.676 8.866 1.00 44.75 107 ALA A CA 1
ATOM 822 C C . ALA A 1 107 ? -24.115 -1.427 8.396 1.00 44.75 107 ALA A C 1
ATOM 824 O O . ALA A 1 107 ? -24.712 -1.060 7.383 1.00 44.75 107 ALA A O 1
ATOM 825 N N . LEU A 1 108 ? -24.402 -2.542 9.066 1.00 44.34 108 LEU A N 1
ATOM 826 C CA . LEU A 1 108 ? -25.617 -3.311 8.883 1.00 44.34 108 LEU A CA 1
ATOM 827 C C . LEU A 1 108 ? -26.769 -2.310 8.860 1.00 44.34 108 LEU A C 1
ATOM 829 O O . LEU A 1 108 ? -27.091 -1.696 9.878 1.00 44.34 108 LEU A O 1
ATOM 833 N N . ALA A 1 109 ? -27.358 -2.117 7.683 1.00 41.72 109 ALA A N 1
ATOM 834 C CA . ALA A 1 109 ? -28.678 -1.542 7.575 1.00 41.72 109 ALA A CA 1
ATOM 835 C C . ALA A 1 109 ? -29.631 -2.588 8.158 1.00 41.72 109 ALA A C 1
ATOM 837 O O . ALA A 1 109 ? -30.220 -3.388 7.436 1.00 41.72 109 ALA A O 1
ATOM 838 N N . THR A 1 110 ? -29.726 -2.626 9.485 1.00 48.31 110 THR A N 1
ATOM 839 C CA . THR A 1 110 ? -30.841 -3.258 10.178 1.00 48.31 110 THR A CA 1
ATOM 840 C C . THR A 1 110 ? -32.041 -2.350 9.931 1.00 48.31 110 THR A C 1
ATOM 842 O O . THR A 1 110 ? -32.331 -1.450 10.716 1.00 48.31 110 THR A O 1
ATOM 845 N N . ALA A 1 111 ? -32.666 -2.508 8.766 1.00 41.69 111 ALA A N 1
ATOM 846 C CA . ALA A 1 111 ? -33.994 -1.978 8.526 1.00 41.69 111 ALA A CA 1
ATOM 847 C C . ALA A 1 111 ? -34.990 -2.913 9.223 1.00 41.69 111 ALA A C 1
ATOM 849 O O . ALA A 1 111 ? -34.974 -4.124 8.998 1.00 41.69 111 ALA A O 1
ATOM 850 N N . VAL A 1 112 ? -35.740 -2.290 10.131 1.00 48.62 112 VAL A N 1
ATOM 851 C CA . VAL A 1 112 ? -36.842 -2.794 10.962 1.00 48.62 112 VAL A CA 1
ATOM 852 C C . VAL A 1 112 ? -37.893 -3.541 10.150 1.00 48.62 112 VAL A C 1
ATOM 854 O O . VAL A 1 112 ? -38.195 -3.078 9.027 1.00 48.62 112 VAL A O 1
#